Protein AF-X1PE69-F1 (afdb_monomer)

pLDDT: mean 90.65, std 10.47, range [56.19, 98.38]

Mean predicted aligned error: 7.81 Å

Foldseek 3Di:
DVVVVVVVVVVVVVVVVVVPDDPDPDDDLLLLLVLLQVLQPHPVHPQGSLDDPDDDDDPVVSSVVSSVLLVVLVVVCVVVVNPDPSLVSSLCPRQNCVVDVCSVCSSVSSVVSSVVSD

Solvent-accessible surface area (backbone atoms only — not comparable to full-atom values): 6896 Å² total; per-residue (Å²): 111,72,68,62,52,52,52,52,52,53,51,52,51,54,51,54,62,67,73,65,73,75,84,71,86,75,81,60,55,69,53,48,43,51,10,38,25,55,55,48,47,36,94,77,27,96,38,56,64,64,53,81,88,62,91,67,92,48,69,70,53,45,51,51,53,47,39,52,51,50,56,54,45,50,54,50,37,58,75,62,67,51,87,58,58,68,60,56,59,41,26,62,72,78,42,33,48,90,80,37,85,70,30,64,48,47,46,59,39,28,51,51,39,41,59,73,72,107

Secondary structure (DSSP, 8-state):
-HHHHHHHHHHHHHHHHHHT--------HHHHHHHHHHHTTGGGSSSGGG--SS--SSHHHHHHHHHHHHHHHHHHHHHTT--S-HHHHHHHHHS-TTT-TTGGGHHHHHHHHHHHT-

Structure (mmCIF, N/CA/C/O backbone):
data_AF-X1PE69-F1
#
_entry.id   AF-X1PE69-F1
#
loop_
_atom_site.group_PDB
_atom_site.id
_atom_site.type_symbol
_atom_site.label_atom_id
_atom_site.label_alt_id
_atom_site.label_comp_id
_atom_site.label_asym_id
_atom_site.label_entity_id
_atom_site.label_seq_id
_atom_site.pdbx_PDB_ins_code
_atom_site.Cartn_x
_atom_site.Cartn_y
_atom_site.Cartn_z
_atom_site.occupancy
_atom_site.B_iso_or_equiv
_atom_site.auth_seq_id
_atom_site.auth_comp_id
_atom_site.auth_asym_id
_atom_site.auth_atom_id
_atom_site.pdbx_PDB_model_num
ATOM 1 N N . MET A 1 1 ? -18.589 -33.685 -47.524 1.00 63.28 1 MET A N 1
ATOM 2 C CA . MET A 1 1 ? -17.531 -33.785 -46.488 1.00 63.28 1 MET A CA 1
ATOM 3 C C . MET A 1 1 ? -16.724 -32.495 -46.322 1.00 63.28 1 MET A C 1
ATOM 5 O O . MET A 1 1 ? -16.736 -31.948 -45.232 1.00 63.28 1 MET A O 1
ATOM 9 N N . LYS A 1 2 ? -16.103 -31.936 -47.376 1.00 69.81 2 LYS A N 1
ATOM 10 C CA . LYS A 1 2 ? -15.253 -30.725 -47.265 1.00 69.81 2 LYS A CA 1
ATOM 11 C C . LYS A 1 2 ? -15.967 -29.482 -46.690 1.00 69.81 2 LYS A C 1
ATOM 13 O O . LYS A 1 2 ? -15.393 -28.791 -45.864 1.00 69.81 2 LYS A O 1
ATOM 18 N N . LYS A 1 3 ? -17.236 -29.232 -47.050 1.00 73.50 3 LYS A N 1
ATOM 19 C CA . LYS A 1 3 ? -18.021 -28.081 -46.542 1.00 73.50 3 LYS A CA 1
ATOM 20 C C . LYS A 1 3 ? -18.265 -28.127 -45.023 1.00 73.50 3 LYS A C 1
ATOM 22 O O . LYS A 1 3 ? -18.122 -27.110 -44.360 1.00 73.50 3 LYS A O 1
ATOM 27 N N . ALA A 1 4 ? -18.571 -29.304 -44.473 1.00 79.25 4 ALA A N 1
ATOM 28 C CA . ALA A 1 4 ? -18.765 -29.485 -43.031 1.00 79.25 4 ALA A CA 1
ATOM 29 C C . ALA A 1 4 ? -17.457 -29.286 -42.245 1.00 79.25 4 ALA A C 1
ATOM 31 O O . ALA A 1 4 ? -17.476 -28.717 -41.159 1.00 79.25 4 ALA A O 1
ATOM 32 N N . LEU A 1 5 ? -16.319 -29.682 -42.829 1.00 80.94 5 LEU A N 1
ATOM 33 C CA . LEU A 1 5 ? -14.993 -29.465 -42.249 1.00 80.94 5 LEU A CA 1
ATOM 34 C C . LEU A 1 5 ? -14.644 -27.970 -42.150 1.00 80.94 5 LEU A C 1
ATOM 36 O O . LEU A 1 5 ? -14.135 -27.537 -41.122 1.00 80.94 5 LEU A O 1
ATOM 40 N N . PHE A 1 6 ? -14.966 -27.170 -43.174 1.00 83.31 6 PHE A N 1
ATOM 41 C CA . PHE A 1 6 ? -14.756 -25.716 -43.135 1.00 83.31 6 PHE A CA 1
ATOM 42 C C . PHE A 1 6 ? -15.642 -25.014 -42.100 1.00 83.31 6 PHE A C 1
ATOM 44 O O . PHE A 1 6 ? -15.177 -24.098 -41.428 1.00 83.31 6 PHE A O 1
ATOM 51 N N . ILE A 1 7 ? -16.889 -25.464 -41.928 1.00 85.81 7 ILE A N 1
ATOM 52 C CA . ILE A 1 7 ? -17.796 -24.924 -40.903 1.00 85.81 7 ILE A CA 1
ATOM 53 C C . ILE A 1 7 ? -17.277 -25.259 -39.497 1.00 85.81 7 ILE A C 1
ATOM 55 O O . ILE A 1 7 ? -17.220 -24.379 -38.643 1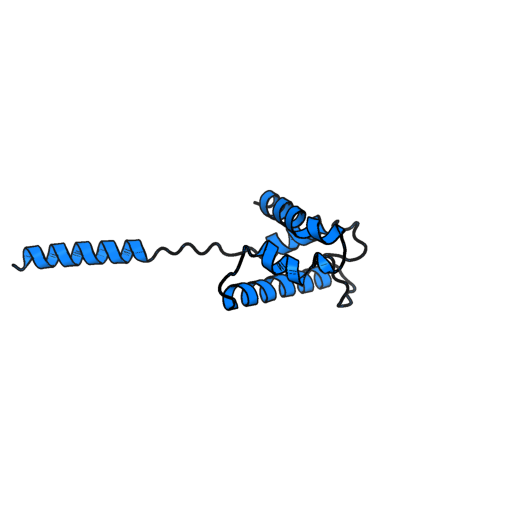.00 85.81 7 ILE A O 1
ATOM 59 N N . LEU A 1 8 ? -16.838 -26.500 -39.267 1.00 84.31 8 LEU A N 1
ATOM 60 C CA . LEU A 1 8 ? -16.252 -26.920 -37.989 1.00 84.31 8 LEU A CA 1
ATOM 61 C C . LEU A 1 8 ? -14.958 -26.162 -37.659 1.00 84.31 8 LEU A C 1
ATOM 63 O O . LEU A 1 8 ? -14.790 -25.726 -36.524 1.00 84.31 8 LEU A O 1
ATOM 67 N N . LEU A 1 9 ? -14.077 -25.950 -38.643 1.00 84.75 9 LEU A N 1
ATOM 68 C CA . LEU A 1 9 ? -12.865 -25.140 -38.471 1.00 84.75 9 LEU A CA 1
ATOM 69 C C . LEU A 1 9 ? -13.190 -23.675 -38.158 1.00 84.75 9 LEU A C 1
ATOM 71 O O . LEU A 1 9 ? -12.568 -23.095 -37.273 1.00 84.75 9 LEU A O 1
ATOM 75 N N . GLY A 1 10 ? -14.186 -23.095 -38.835 1.00 87.31 10 GLY A N 1
ATOM 76 C CA . GLY A 1 10 ? -14.651 -21.734 -38.558 1.00 87.31 10 GLY A CA 1
ATOM 77 C C . GLY A 1 10 ? -15.205 -21.582 -37.140 1.00 87.31 10 GLY A C 1
ATOM 78 O O . GLY A 1 10 ? -14.837 -20.647 -36.433 1.00 87.31 10 GLY A O 1
ATOM 79 N N . LEU A 1 11 ? -16.027 -22.534 -36.688 1.00 86.81 11 LEU A N 1
ATOM 80 C CA . LEU A 1 11 ? -16.576 -22.544 -35.328 1.00 86.81 11 LEU A CA 1
ATOM 81 C C . LEU A 1 11 ? -15.489 -22.742 -34.263 1.00 86.81 11 LEU A C 1
ATOM 83 O O . LEU A 1 11 ? -15.512 -22.061 -33.240 1.00 86.81 11 LEU A O 1
ATOM 87 N N . ALA A 1 12 ? -14.511 -23.617 -34.511 1.00 84.44 12 ALA A N 1
ATOM 88 C CA . ALA A 1 12 ? -13.374 -23.809 -33.614 1.00 84.44 12 ALA A CA 1
ATOM 89 C C . ALA A 1 12 ? -12.521 -22.534 -33.485 1.00 84.44 12 ALA A C 1
ATOM 91 O O . ALA A 1 12 ? -12.091 -22.198 -32.383 1.00 84.44 12 ALA A O 1
ATOM 92 N N . LEU A 1 13 ? -12.325 -21.789 -34.579 1.00 82.88 13 LEU A N 1
ATOM 93 C CA . LEU A 1 13 ? -11.589 -20.522 -34.560 1.00 82.88 13 LEU A CA 1
ATOM 94 C C . LEU A 1 13 ? -12.320 -19.446 -33.743 1.00 82.88 13 LEU A C 1
ATOM 96 O O . LEU A 1 13 ? -11.699 -18.747 -32.947 1.00 82.88 13 LEU A O 1
ATOM 100 N N . ILE A 1 14 ? -13.643 -19.345 -33.901 1.00 85.19 14 ILE A N 1
ATOM 101 C CA . ILE A 1 14 ? -14.484 -18.411 -33.134 1.00 85.19 14 ILE A CA 1
ATOM 102 C C . ILE A 1 14 ? -14.443 -18.755 -31.638 1.00 85.19 14 ILE A C 1
ATOM 104 O O . ILE A 1 14 ? -14.316 -17.858 -30.805 1.00 85.19 14 ILE A O 1
ATOM 108 N N . LEU A 1 15 ? -14.476 -20.047 -31.293 1.00 81.12 15 LEU A N 1
ATOM 109 C CA . LEU A 1 15 ? -14.364 -20.515 -29.911 1.00 81.12 15 LEU A CA 1
ATOM 110 C C . LEU A 1 15 ? -12.998 -20.159 -29.297 1.00 81.12 15 LEU A C 1
ATOM 112 O O . LEU A 1 15 ? -12.943 -19.686 -28.165 1.00 81.12 15 LEU A O 1
ATOM 116 N N . MET A 1 16 ? -11.898 -20.323 -30.042 1.00 77.19 16 MET A N 1
ATOM 117 C CA . MET A 1 16 ? -10.558 -19.942 -29.568 1.00 77.19 16 MET A CA 1
ATOM 118 C C . MET A 1 16 ? -10.410 -18.428 -29.366 1.00 77.19 16 MET A C 1
ATOM 120 O O . MET A 1 16 ? -9.771 -18.004 -28.406 1.00 77.19 16 MET A O 1
ATOM 124 N N . LEU A 1 17 ? -11.032 -17.612 -30.223 1.00 75.06 17 LEU A N 1
ATOM 125 C CA . LEU A 1 17 ? -11.030 -16.152 -30.082 1.00 75.06 17 LEU A CA 1
ATOM 126 C C . LEU A 1 17 ? -11.830 -15.681 -28.856 1.00 75.06 17 LEU A C 1
ATOM 128 O O . LEU A 1 17 ? -11.455 -14.695 -28.227 1.00 75.06 17 LEU A O 1
ATOM 132 N N . TRP A 1 18 ? -12.887 -16.403 -28.473 1.00 70.69 18 TRP A N 1
ATOM 133 C CA . TRP A 1 18 ? -13.660 -16.122 -27.257 1.00 70.69 18 TRP A CA 1
ATOM 134 C C . TRP A 1 18 ? -12.943 -16.525 -25.962 1.00 70.69 18 TRP A C 1
ATOM 136 O O . TRP A 1 18 ? -13.120 -15.872 -24.937 1.00 70.69 18 TRP A O 1
ATOM 146 N N . LEU A 1 19 ? -12.098 -17.558 -25.995 1.00 67.81 19 LEU A N 1
ATOM 147 C CA . LEU A 1 19 ? -11.352 -18.016 -24.815 1.00 67.81 19 LEU A CA 1
ATOM 148 C C . LEU A 1 19 ? -10.121 -17.148 -24.485 1.00 67.81 19 LEU A C 1
ATOM 150 O O . LEU A 1 19 ? -9.552 -17.287 -23.404 1.00 67.81 19 LEU A O 1
ATOM 154 N N . GLY A 1 20 ? -9.699 -16.263 -25.395 1.00 61.94 20 GLY A N 1
ATOM 155 C CA . GLY A 1 20 ? -8.454 -15.495 -25.277 1.00 61.94 20 GLY A CA 1
ATOM 156 C C . GLY A 1 20 ? -8.539 -14.174 -24.507 1.00 61.94 20 GLY A C 1
ATOM 157 O O . GLY A 1 20 ? -7.504 -13.548 -24.286 1.00 61.94 20 GLY A O 1
ATOM 158 N N . VAL A 1 21 ? -9.727 -13.716 -24.099 1.00 61.28 21 VAL A N 1
ATOM 159 C CA . VAL A 1 21 ? -9.871 -12.398 -23.459 1.00 61.28 21 VAL A CA 1
ATOM 160 C C . VAL A 1 21 ? -9.824 -12.528 -21.938 1.00 61.28 21 VAL A C 1
ATOM 162 O O . VAL A 1 21 ? -10.831 -12.440 -21.239 1.00 61.28 21 VAL A O 1
ATOM 165 N N . CYS A 1 22 ? -8.629 -12.741 -21.398 1.00 58.91 22 CYS A N 1
ATOM 166 C CA . CYS A 1 22 ? -8.376 -12.560 -19.974 1.00 58.91 22 CYS A CA 1
ATOM 167 C C . CYS A 1 22 ? -8.116 -11.070 -19.694 1.00 58.91 22 CYS A C 1
ATOM 169 O O . CYS A 1 22 ? -6.990 -10.589 -19.797 1.00 58.91 22 CYS A O 1
ATOM 171 N N . PHE A 1 23 ? -9.166 -10.329 -19.324 1.00 57.94 23 PHE A N 1
ATOM 172 C CA . PHE A 1 23 ? -9.023 -8.986 -18.755 1.00 57.94 23 PHE A CA 1
ATOM 173 C C . PHE A 1 23 ? -8.329 -9.093 -17.392 1.00 57.94 23 PHE A C 1
ATOM 175 O O . PHE A 1 23 ? -8.955 -9.339 -16.362 1.00 57.94 23 PHE A O 1
ATOM 182 N N . GLY A 1 24 ? -7.006 -8.956 -17.384 1.00 59.91 24 GLY A N 1
ATOM 183 C CA . GLY A 1 24 ? -6.272 -8.686 -16.159 1.00 59.91 24 GLY A CA 1
ATOM 184 C C . GLY A 1 24 ? -6.474 -7.224 -15.787 1.00 59.91 24 GLY A C 1
ATOM 185 O O . GLY A 1 24 ? -5.982 -6.357 -16.498 1.00 59.91 24 GLY A O 1
ATOM 186 N N . GLU A 1 25 ? -7.182 -6.946 -14.691 1.00 66.62 25 GLU A N 1
ATOM 187 C CA . GLU A 1 25 ? -7.178 -5.607 -14.099 1.00 66.62 25 GLU A CA 1
ATOM 188 C C . GLU A 1 25 ? -5.736 -5.274 -13.684 1.00 66.62 25 GLU A C 1
ATOM 190 O O . GLU A 1 25 ? -5.156 -5.926 -12.806 1.00 66.62 25 GLU A O 1
ATOM 195 N N . GLU A 1 26 ? -5.121 -4.321 -14.383 1.00 82.25 26 GLU A N 1
ATOM 196 C CA . GLU A 1 26 ? -3.799 -3.818 -14.039 1.00 82.25 26 GLU A CA 1
ATOM 197 C C . GLU A 1 26 ? -3.921 -2.877 -12.838 1.00 82.25 26 GLU A C 1
ATOM 199 O O . GLU A 1 26 ? -4.781 -1.998 -12.793 1.00 82.25 26 GLU A O 1
ATOM 204 N N . ILE A 1 27 ? -3.066 -3.076 -11.836 1.00 88.62 27 ILE A N 1
ATOM 205 C CA . ILE A 1 27 ? -3.051 -2.217 -10.653 1.00 88.62 27 ILE A CA 1
ATOM 206 C C . ILE A 1 27 ? -2.329 -0.921 -11.000 1.00 88.62 27 ILE A C 1
ATOM 208 O O . ILE A 1 27 ? -1.122 -0.933 -11.242 1.00 88.62 27 ILE A O 1
ATOM 212 N N . ASP A 1 28 ? -3.046 0.198 -10.935 1.00 93.94 28 ASP A N 1
ATOM 213 C CA . ASP A 1 28 ? -2.446 1.526 -11.026 1.00 93.94 28 ASP A CA 1
ATOM 214 C C . ASP A 1 28 ? -1.663 1.825 -9.735 1.00 93.94 28 ASP A C 1
ATOM 216 O O . ASP A 1 28 ? -2.219 2.068 -8.656 1.00 93.94 28 ASP A O 1
ATOM 220 N N . TYR A 1 29 ? -0.335 1.777 -9.839 1.00 95.88 29 TYR A N 1
ATOM 221 C CA . TYR A 1 29 ? 0.552 2.005 -8.703 1.00 95.88 29 TYR A CA 1
ATOM 222 C C . TYR A 1 29 ? 0.535 3.448 -8.216 1.00 95.88 29 TYR A C 1
ATOM 224 O O . TYR A 1 29 ? 0.612 3.667 -7.009 1.00 95.88 29 TYR A O 1
ATOM 232 N N . ASP A 1 30 ? 0.440 4.432 -9.109 1.00 96.31 30 ASP A N 1
ATOM 233 C CA . ASP A 1 30 ? 0.427 5.836 -8.705 1.00 96.31 30 ASP A CA 1
ATOM 234 C C . ASP A 1 30 ? -0.849 6.151 -7.933 1.00 96.31 30 ASP A C 1
ATOM 236 O O . ASP A 1 30 ? -0.813 6.830 -6.904 1.00 96.31 30 ASP A O 1
ATOM 240 N N . LYS A 1 31 ? -1.967 5.588 -8.382 1.00 96.00 31 LYS A N 1
ATOM 241 C CA . LYS A 1 31 ? -3.236 5.637 -7.670 1.00 96.00 31 LYS A CA 1
ATOM 242 C C . LYS A 1 31 ? -3.177 4.940 -6.313 1.00 96.00 31 LYS A C 1
ATOM 244 O O . LYS A 1 31 ? -3.638 5.500 -5.320 1.00 96.00 31 LYS A O 1
ATOM 249 N N . MET A 1 32 ? -2.567 3.757 -6.236 1.00 97.44 32 MET A N 1
ATOM 250 C CA . MET A 1 32 ? -2.370 3.046 -4.968 1.00 97.44 32 MET A CA 1
ATOM 251 C C . MET A 1 32 ? -1.517 3.860 -3.986 1.00 97.44 32 MET A C 1
ATOM 253 O O . MET A 1 32 ? -1.857 3.974 -2.811 1.00 97.44 32 MET A O 1
ATOM 257 N N . VAL A 1 33 ? -0.441 4.485 -4.466 1.00 98.00 33 VAL A N 1
ATOM 258 C CA . VAL A 1 33 ? 0.428 5.350 -3.655 1.00 98.00 33 VAL A CA 1
ATOM 259 C C . VAL A 1 33 ? -0.337 6.569 -3.130 1.00 98.00 33 VAL A C 1
ATOM 261 O O . VAL A 1 33 ? -0.212 6.894 -1.950 1.00 98.00 33 VAL A O 1
ATOM 264 N N . ARG A 1 34 ? -1.182 7.209 -3.953 1.00 97.81 34 ARG A N 1
ATOM 265 C CA . ARG A 1 34 ? -2.062 8.308 -3.503 1.00 97.81 34 ARG A CA 1
ATOM 266 C C . ARG A 1 34 ? -3.074 7.846 -2.454 1.00 97.81 34 ARG A C 1
ATOM 268 O O . ARG A 1 34 ? -3.260 8.531 -1.452 1.00 97.81 34 ARG A O 1
ATOM 275 N N . ALA A 1 35 ? -3.676 6.674 -2.643 1.00 97.94 35 ALA A N 1
ATOM 276 C CA . ALA A 1 35 ? -4.615 6.113 -1.677 1.00 97.94 35 ALA A CA 1
ATOM 277 C C . ALA A 1 35 ? -3.947 5.835 -0.320 1.00 97.94 35 ALA A C 1
ATOM 279 O O . ALA A 1 35 ? -4.512 6.159 0.723 1.00 97.94 35 ALA A O 1
ATOM 280 N N . ILE A 1 36 ? -2.721 5.298 -0.324 1.00 98.00 36 ILE A N 1
ATOM 281 C CA . ILE A 1 36 ? -1.930 5.093 0.899 1.00 98.00 36 ILE A CA 1
ATOM 282 C C . ILE A 1 36 ? -1.583 6.434 1.551 1.00 98.00 36 ILE A C 1
ATOM 284 O O . ILE A 1 36 ? -1.736 6.575 2.761 1.00 98.00 36 ILE A O 1
ATOM 288 N N . PHE A 1 37 ? -1.171 7.436 0.768 1.00 97.94 37 PHE A N 1
ATOM 289 C CA . PHE A 1 37 ? -0.888 8.777 1.284 1.00 97.94 37 PHE A CA 1
ATOM 290 C C . PHE A 1 37 ? -2.075 9.345 2.064 1.00 97.94 37 PHE A C 1
ATOM 292 O O . PHE A 1 37 ? -1.917 9.789 3.199 1.00 97.94 37 PHE A O 1
ATOM 299 N N . GLN A 1 38 ? -3.270 9.291 1.475 1.00 97.44 38 GLN A N 1
ATOM 300 C CA . GLN A 1 38 ? -4.495 9.787 2.099 1.00 97.44 38 GLN A CA 1
ATOM 301 C C . GLN A 1 38 ? -4.884 8.953 3.330 1.00 97.44 38 GLN A C 1
ATOM 303 O O . GLN A 1 38 ? -5.203 9.523 4.374 1.00 97.44 38 GLN A O 1
ATOM 308 N N . ALA A 1 39 ? -4.791 7.621 3.246 1.00 97.00 39 ALA A N 1
ATOM 309 C CA . ALA A 1 39 ? -5.124 6.710 4.344 1.00 97.00 39 ALA A CA 1
ATOM 310 C C . ALA A 1 39 ? -4.252 6.902 5.593 1.00 97.00 39 ALA A C 1
ATOM 312 O O . ALA A 1 39 ? -4.742 6.729 6.709 1.00 97.00 39 ALA A O 1
ATOM 313 N N . GLU A 1 40 ? -2.985 7.268 5.406 1.00 96.38 40 GLU A N 1
ATOM 314 C CA . GLU A 1 40 ? -2.018 7.515 6.484 1.00 96.38 40 GLU A CA 1
ATOM 315 C C . GLU A 1 40 ? -2.131 8.932 7.082 1.00 96.38 40 GLU A C 1
ATOM 317 O O . GLU A 1 40 ? -1.495 9.230 8.091 1.00 96.38 40 GLU A O 1
ATOM 322 N N . GLY A 1 41 ? -2.963 9.807 6.501 1.00 95.50 41 GLY A N 1
ATOM 323 C CA . GLY A 1 41 ? -3.197 11.175 6.983 1.00 95.50 41 GLY A CA 1
ATOM 324 C C . GLY A 1 41 ? -2.532 12.280 6.153 1.00 95.50 41 GLY A C 1
ATOM 325 O O . GLY A 1 41 ? -2.553 13.448 6.554 1.00 95.50 41 GLY A O 1
ATOM 326 N N . GLY A 1 42 ? -1.961 11.946 4.994 1.00 95.06 42 GLY A N 1
ATOM 327 C CA . GLY A 1 42 ? -1.327 12.886 4.071 1.00 95.06 42 GLY A CA 1
ATOM 328 C C . GLY A 1 42 ? -0.225 13.712 4.737 1.00 95.06 42 GLY A C 1
ATOM 329 O O . GLY A 1 42 ? 0.539 13.209 5.556 1.00 95.06 42 GLY A O 1
ATOM 330 N N . TYR A 1 43 ? -0.179 15.012 4.444 1.00 96.44 43 TYR A N 1
ATOM 331 C CA . TYR A 1 43 ? 0.798 15.939 5.034 1.00 96.44 43 TYR A CA 1
ATOM 332 C C . TYR A 1 43 ? 0.644 16.166 6.546 1.00 96.44 43 TYR A C 1
ATOM 334 O O . TYR A 1 43 ? 1.503 16.793 7.156 1.00 96.44 43 TYR A O 1
ATOM 342 N N . LYS A 1 44 ? -0.439 15.676 7.162 1.00 95.88 44 LYS A N 1
ATOM 343 C CA . LYS A 1 44 ? -0.630 15.735 8.620 1.00 95.88 44 LYS A CA 1
ATOM 344 C C . LYS A 1 44 ? 0.005 14.539 9.333 1.00 95.88 44 LYS A C 1
ATOM 346 O O . LYS A 1 44 ? 0.071 14.533 10.560 1.00 95.88 44 LYS A O 1
ATOM 351 N N . ALA A 1 45 ? 0.429 13.519 8.587 1.00 93.56 4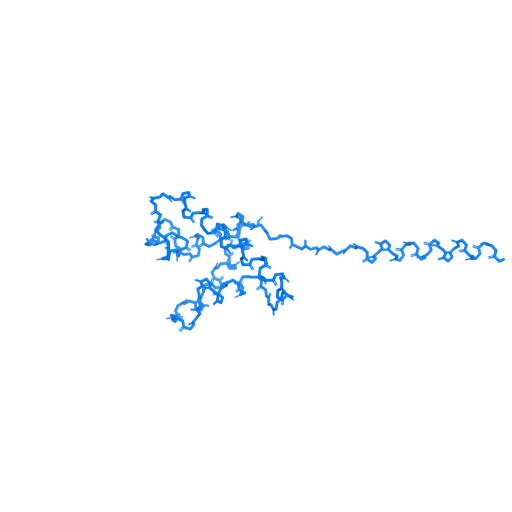5 ALA A N 1
ATOM 352 C CA . ALA A 1 45 ? 1.067 12.340 9.142 1.00 93.56 45 ALA A CA 1
ATOM 353 C C . ALA A 1 45 ? 2.470 12.673 9.663 1.00 93.56 45 ALA A C 1
ATOM 355 O O . ALA A 1 45 ? 3.227 13.399 9.023 1.00 93.56 45 ALA A O 1
ATOM 356 N N . THR A 1 46 ? 2.854 12.076 10.793 1.00 93.12 46 THR A N 1
ATOM 357 C CA . THR A 1 46 ? 4.240 12.146 11.291 1.00 93.12 46 THR A CA 1
ATOM 358 C C . THR A 1 46 ? 5.218 11.467 10.329 1.00 93.12 46 THR A C 1
ATOM 360 O O . THR A 1 46 ? 6.3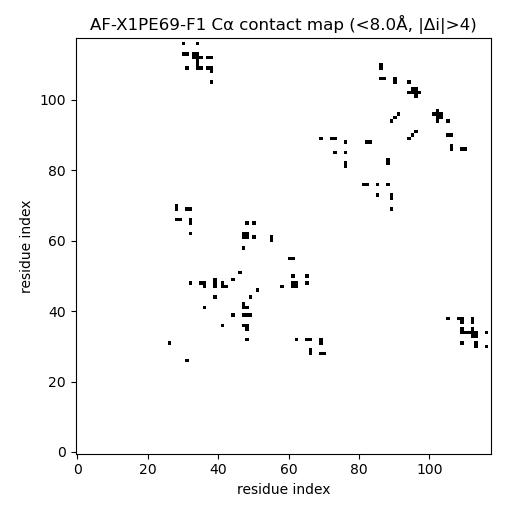34 11.939 10.146 1.00 93.12 46 THR A O 1
ATOM 363 N N . TYR A 1 47 ? 4.783 10.369 9.703 1.00 94.69 47 TYR A N 1
ATOM 364 C CA . TYR A 1 47 ? 5.541 9.616 8.708 1.00 94.69 47 TYR A CA 1
ATOM 365 C C . TYR A 1 47 ? 4.705 9.520 7.435 1.00 94.69 47 TYR A C 1
ATOM 367 O O . TYR A 1 47 ? 3.638 8.903 7.432 1.00 94.69 47 TYR A O 1
ATOM 375 N N . LEU A 1 48 ? 5.182 10.129 6.353 1.00 96.88 48 LEU A N 1
ATOM 376 C CA . LEU A 1 48 ? 4.507 10.101 5.063 1.00 96.88 48 LEU A CA 1
ATOM 377 C C . LEU A 1 48 ? 4.409 8.658 4.572 1.00 96.88 48 LEU A C 1
ATOM 379 O O . LEU A 1 48 ? 5.365 7.884 4.662 1.00 96.88 48 LEU A O 1
ATOM 383 N N . TYR A 1 49 ? 3.234 8.301 4.052 1.00 97.12 49 TYR A N 1
ATOM 384 C CA . TYR A 1 49 ? 2.925 6.946 3.591 1.00 97.12 49 TYR A CA 1
ATOM 385 C C . TYR A 1 49 ? 3.142 5.855 4.663 1.00 97.12 49 TYR A C 1
ATOM 387 O O . TYR A 1 49 ? 3.256 4.685 4.309 1.00 97.12 49 TYR A O 1
ATOM 395 N N . GLY A 1 50 ? 3.244 6.200 5.953 1.00 94.88 50 GLY A N 1
ATOM 396 C CA . GLY A 1 50 ? 3.504 5.241 7.032 1.00 94.88 50 GLY A CA 1
ATOM 397 C C . GLY A 1 50 ? 4.926 4.653 7.050 1.00 94.88 50 GLY A C 1
ATOM 398 O O . GLY A 1 50 ? 5.171 3.666 7.746 1.00 94.88 50 GLY A O 1
ATOM 399 N N . ILE A 1 51 ? 5.879 5.227 6.303 1.00 95.81 51 ILE A N 1
ATOM 400 C CA . ILE A 1 51 ? 7.247 4.698 6.177 1.00 95.81 51 ILE A CA 1
ATOM 401 C C . ILE A 1 51 ? 8.066 5.042 7.425 1.00 95.81 51 ILE A C 1
ATOM 403 O O . ILE A 1 51 ? 8.442 6.190 7.638 1.00 95.81 51 ILE A O 1
ATOM 407 N N . LYS A 1 52 ? 8.362 4.021 8.237 1.00 92.62 52 LYS A N 1
ATOM 408 C CA . LYS A 1 52 ? 9.177 4.138 9.465 1.00 92.62 52 LYS A CA 1
ATOM 409 C C . LYS A 1 52 ? 10.520 3.412 9.393 1.00 92.62 52 LYS A C 1
ATOM 411 O O . LYS A 1 52 ? 11.346 3.562 10.280 1.00 92.62 52 LYS A O 1
ATOM 416 N N . SER A 1 53 ? 10.699 2.558 8.389 1.00 91.12 53 SER A N 1
ATOM 417 C CA . SER A 1 53 ? 11.834 1.632 8.296 1.00 91.12 53 SER A CA 1
ATOM 418 C C . SER A 1 53 ? 13.020 2.179 7.505 1.00 91.12 53 SER A C 1
ATOM 420 O O . SER A 1 53 ? 14.073 1.550 7.493 1.00 91.12 53 SER A O 1
ATOM 422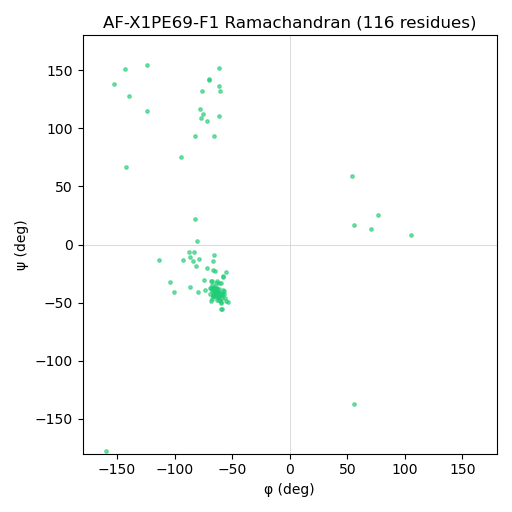 N N . VAL A 1 54 ? 12.826 3.275 6.773 1.00 93.44 54 VAL A N 1
ATOM 423 C CA . VAL A 1 54 ? 13.835 3.886 5.906 1.00 93.44 54 VAL A CA 1
ATOM 424 C C . VAL A 1 54 ? 13.728 5.391 6.073 1.00 93.44 54 VAL A C 1
ATOM 426 O O . VAL A 1 54 ? 12.636 5.942 5.920 1.00 93.44 54 VAL A O 1
ATOM 429 N N . ASP A 1 55 ? 14.852 6.032 6.366 1.00 95.06 55 ASP A N 1
ATOM 430 C CA . ASP A 1 55 ? 14.923 7.483 6.463 1.00 95.06 55 ASP A CA 1
ATOM 431 C C . ASP A 1 55 ? 14.766 8.125 5.081 1.00 95.06 55 ASP A C 1
ATOM 433 O O . ASP A 1 55 ? 15.271 7.629 4.071 1.00 95.06 55 ASP A O 1
ATOM 437 N N . TYR A 1 56 ? 14.066 9.253 5.044 1.00 96.62 56 TYR A N 1
ATOM 438 C CA . TYR A 1 56 ? 13.927 10.100 3.867 1.00 96.62 56 TYR A CA 1
ATOM 439 C C . TYR A 1 56 ? 13.920 11.563 4.308 1.00 96.62 56 TYR A C 1
ATOM 441 O O . TYR A 1 56 ? 13.495 11.890 5.417 1.00 96.62 56 TYR A O 1
ATOM 449 N N . LYS A 1 57 ? 14.385 12.456 3.437 1.00 94.62 57 LYS A N 1
ATOM 450 C CA . LYS A 1 57 ? 14.452 13.895 3.708 1.00 94.62 57 LYS A CA 1
ATOM 451 C C . LYS A 1 57 ? 13.344 14.657 2.994 1.00 94.62 57 LYS A C 1
ATOM 453 O O . LYS A 1 57 ? 12.863 15.668 3.504 1.00 94.62 57 LYS A O 1
ATOM 458 N N . TYR A 1 58 ? 12.936 14.176 1.824 1.00 95.88 58 TYR A N 1
ATOM 459 C CA . TYR A 1 58 ? 11.982 14.857 0.959 1.00 95.88 58 TYR A CA 1
ATOM 460 C C . TYR A 1 58 ? 10.771 13.978 0.632 1.00 95.88 58 TYR A C 1
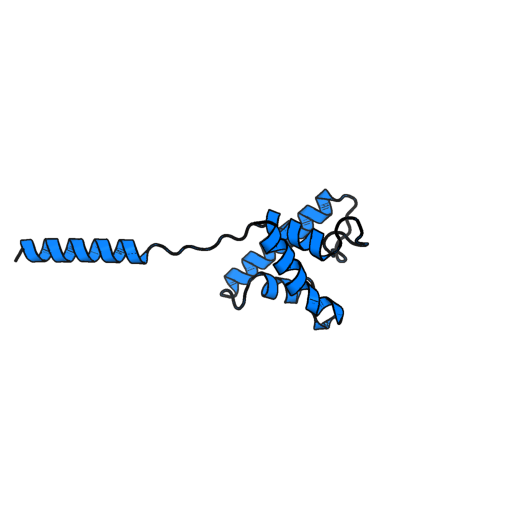ATOM 462 O O . TYR A 1 58 ? 10.845 12.751 0.603 1.00 95.88 58 TYR A O 1
ATOM 470 N N . GLU A 1 59 ? 9.640 14.616 0.321 1.00 95.62 59 GLU A N 1
ATOM 471 C CA . GLU A 1 59 ? 8.393 13.915 -0.015 1.00 95.62 59 GLU A CA 1
ATOM 472 C C . GLU A 1 59 ? 8.557 12.956 -1.205 1.00 95.62 59 GLU A C 1
ATOM 474 O O . GLU A 1 59 ? 8.064 11.828 -1.169 1.00 95.62 59 GLU A O 1
ATOM 479 N N . HIS A 1 60 ? 9.268 13.381 -2.254 1.00 96.81 60 HIS A N 1
ATOM 480 C CA . HIS A 1 60 ? 9.448 12.573 -3.461 1.00 96.81 60 HIS A CA 1
ATOM 481 C C . HIS A 1 60 ? 10.207 11.265 -3.181 1.00 96.81 60 HIS A C 1
ATOM 483 O O . HIS A 1 60 ? 9.920 10.247 -3.809 1.00 96.81 60 HIS A O 1
ATOM 489 N N . GLU A 1 61 ? 11.118 11.264 -2.203 1.00 97.88 61 GLU A N 1
ATOM 490 C CA . GLU A 1 61 ? 11.827 10.063 -1.753 1.00 97.88 61 GLU A CA 1
ATOM 491 C C . GLU A 1 61 ? 10.859 9.106 -1.048 1.00 97.88 61 GLU A C 1
ATOM 493 O O . GLU A 1 61 ? 10.779 7.932 -1.415 1.00 97.88 61 GLU A O 1
ATOM 498 N N . ALA A 1 62 ? 10.047 9.609 -0.108 1.00 97.75 62 ALA A N 1
ATOM 499 C CA . ALA A 1 62 ? 9.020 8.815 0.572 1.00 97.75 62 ALA A CA 1
ATOM 500 C C . ALA A 1 62 ? 8.008 8.221 -0.420 1.00 97.75 62 ALA A C 1
ATOM 502 O O . ALA A 1 62 ? 7.684 7.031 -0.364 1.00 97.75 62 ALA A O 1
ATOM 503 N N . ARG A 1 63 ? 7.563 9.024 -1.393 1.00 98.19 63 ARG A N 1
ATOM 504 C CA . ARG A 1 63 ? 6.682 8.579 -2.478 1.00 98.19 63 ARG A CA 1
ATOM 505 C C . ARG A 1 63 ? 7.323 7.453 -3.285 1.00 98.19 63 ARG A C 1
ATOM 507 O O . ARG A 1 63 ? 6.670 6.445 -3.551 1.00 98.19 63 ARG A O 1
ATOM 514 N N . GLN A 1 64 ? 8.595 7.597 -3.657 1.00 98.25 64 GLN A N 1
ATOM 515 C CA . GLN A 1 64 ? 9.320 6.586 -4.425 1.00 98.25 64 GLN A CA 1
ATOM 516 C C . GLN A 1 64 ? 9.496 5.281 -3.635 1.00 98.25 64 GLN A C 1
ATOM 518 O O . GLN A 1 64 ? 9.363 4.190 -4.200 1.00 98.25 64 GLN A O 1
ATOM 523 N N . ILE A 1 65 ? 9.748 5.368 -2.327 1.00 98.06 65 ILE A N 1
ATOM 524 C CA . ILE A 1 65 ? 9.820 4.208 -1.429 1.00 98.06 65 ILE A CA 1
ATOM 525 C C . ILE A 1 65 ? 8.458 3.502 -1.354 1.00 98.06 65 ILE A C 1
ATOM 527 O O . ILE A 1 65 ? 8.394 2.273 -1.488 1.00 98.06 65 ILE A O 1
ATOM 531 N N . CYS A 1 66 ? 7.365 4.257 -1.207 1.00 98.25 66 CYS A N 1
ATOM 532 C CA . CYS A 1 66 ? 6.010 3.707 -1.201 1.00 98.25 66 CYS A CA 1
ATOM 533 C C . CYS A 1 66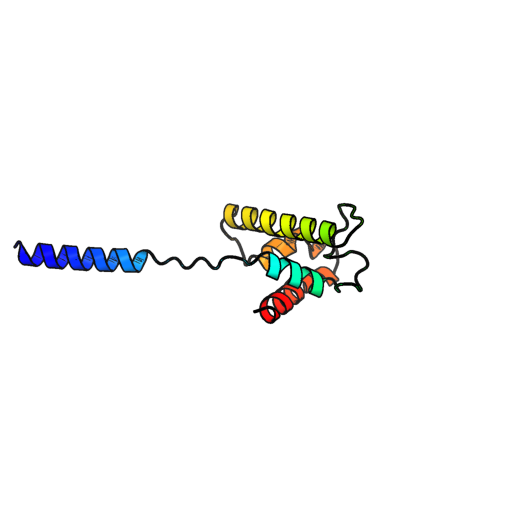 ? 5.691 3.013 -2.535 1.00 98.25 66 CYS A C 1
ATOM 535 O O . CYS A 1 66 ? 5.300 1.846 -2.548 1.00 98.25 66 CYS A O 1
ATOM 537 N N . TYR A 1 67 ? 5.974 3.670 -3.662 1.00 98.38 67 TYR A N 1
ATOM 538 C CA . TYR A 1 67 ? 5.798 3.113 -5.006 1.00 98.38 67 TYR A CA 1
ATOM 539 C C . TYR A 1 67 ? 6.553 1.791 -5.187 1.00 98.38 67 TYR A C 1
ATOM 541 O O . TYR A 1 67 ? 5.992 0.783 -5.623 1.00 98.38 67 TYR A O 1
ATOM 549 N N . ASN A 1 68 ? 7.830 1.758 -4.798 1.00 97.94 68 ASN A N 1
ATOM 550 C CA . ASN A 1 68 ? 8.641 0.546 -4.864 1.00 97.94 68 ASN A CA 1
ATOM 551 C C . ASN A 1 68 ? 8.057 -0.571 -3.985 1.00 97.94 68 ASN A C 1
ATOM 553 O O . ASN A 1 68 ? 8.058 -1.736 -4.391 1.00 97.94 68 ASN A O 1
ATOM 557 N N . SER A 1 69 ? 7.522 -0.223 -2.813 1.00 97.50 69 SER A N 1
ATOM 558 C CA . SER A 1 69 ? 6.862 -1.162 -1.902 1.00 97.50 69 SER A CA 1
ATOM 559 C C . SER A 1 69 ? 5.580 -1.741 -2.500 1.00 97.50 69 SER A C 1
ATOM 561 O O . SER A 1 69 ? 5.395 -2.960 -2.441 1.00 97.50 69 SER A O 1
ATOM 563 N N . VAL A 1 70 ? 4.741 -0.912 -3.131 1.00 97.81 70 VAL A N 1
ATOM 564 C CA . VAL A 1 70 ? 3.538 -1.343 -3.864 1.00 97.81 70 VAL A CA 1
ATOM 565 C C . VAL A 1 70 ? 3.926 -2.300 -4.990 1.00 97.81 70 VAL A C 1
ATOM 567 O O . VAL A 1 70 ? 3.478 -3.446 -5.003 1.00 97.81 70 VAL A O 1
ATOM 570 N N . ARG A 1 71 ? 4.833 -1.887 -5.885 1.00 97.56 71 ARG A N 1
ATOM 571 C CA . ARG A 1 71 ? 5.292 -2.700 -7.025 1.00 97.56 71 ARG A CA 1
ATOM 572 C C . ARG A 1 71 ? 5.851 -4.051 -6.579 1.00 97.56 71 ARG A C 1
ATOM 574 O O . ARG A 1 71 ? 5.541 -5.093 -7.158 1.00 97.56 71 ARG A O 1
ATOM 581 N N . ASN A 1 72 ? 6.693 -4.053 -5.547 1.00 96.94 72 ASN A N 1
ATOM 582 C CA . ASN A 1 72 ? 7.314 -5.275 -5.046 1.00 96.94 72 ASN A CA 1
ATOM 583 C C . ASN A 1 72 ? 6.293 -6.197 -4.363 1.00 96.94 72 ASN A C 1
ATOM 585 O O . ASN A 1 72 ? 6.379 -7.415 -4.529 1.00 96.94 72 ASN A O 1
ATOM 589 N N . ASN A 1 73 ? 5.311 -5.651 -3.637 1.00 97.00 73 ASN A N 1
ATOM 590 C CA . ASN A 1 73 ? 4.211 -6.447 -3.090 1.00 97.00 73 ASN A CA 1
ATOM 591 C C . ASN A 1 73 ? 3.305 -6.995 -4.191 1.00 97.00 73 ASN A C 1
ATOM 593 O O . ASN A 1 73 ? 2.917 -8.155 -4.105 1.00 97.00 73 ASN A O 1
ATOM 597 N N . HIS A 1 74 ? 3.034 -6.229 -5.250 1.00 96.75 74 HIS A N 1
ATOM 598 C CA . HIS A 1 74 ? 2.224 -6.695 -6.375 1.00 96.75 74 HIS A CA 1
ATOM 599 C C . HIS A 1 74 ? 2.877 -7.895 -7.073 1.00 96.75 74 HIS A C 1
ATOM 601 O O . HIS A 1 74 ? 2.244 -8.930 -7.271 1.00 96.75 74 HIS A O 1
ATOM 607 N N . ARG A 1 75 ? 4.192 -7.833 -7.316 1.00 96.19 75 ARG A N 1
ATOM 608 C CA . ARG A 1 75 ? 4.965 -8.979 -7.830 1.00 96.19 75 ARG A CA 1
ATOM 609 C C . ARG A 1 75 ? 4.889 -10.201 -6.911 1.00 96.19 75 ARG A C 1
ATOM 611 O O . ARG A 1 75 ? 4.740 -11.322 -7.391 1.00 96.19 75 ARG A O 1
ATOM 618 N N . ARG A 1 76 ? 4.980 -10.002 -5.590 1.00 96.94 76 ARG A N 1
ATOM 619 C CA . ARG A 1 76 ? 4.848 -11.089 -4.599 1.00 96.94 76 ARG A CA 1
ATOM 620 C C . ARG A 1 76 ? 3.443 -11.688 -4.595 1.00 96.94 76 ARG A C 1
ATOM 622 O O . ARG A 1 76 ? 3.318 -12.900 -4.477 1.00 96.94 76 ARG A O 1
ATOM 629 N N . TRP A 1 77 ? 2.419 -10.856 -4.742 1.00 97.00 77 TRP A N 1
ATOM 630 C CA . TRP A 1 77 ? 1.021 -11.266 -4.810 1.00 97.00 77 TRP A CA 1
ATOM 631 C C . TRP A 1 77 ? 0.745 -12.137 -6.036 1.00 97.00 77 TRP A C 1
ATOM 633 O O . TRP A 1 77 ? 0.194 -13.228 -5.896 1.00 97.00 77 TRP A O 1
ATOM 643 N N . ILE A 1 78 ? 1.220 -11.713 -7.213 1.00 95.38 78 ILE A N 1
ATOM 644 C CA . ILE A 1 78 ? 1.148 -12.506 -8.448 1.00 95.38 78 ILE A CA 1
ATOM 645 C C . ILE A 1 78 ? 1.888 -13.836 -8.265 1.00 95.38 78 ILE A C 1
ATOM 647 O O . ILE A 1 78 ? 1.319 -14.892 -8.524 1.00 95.38 78 ILE A O 1
ATOM 651 N N . LYS A 1 79 ? 3.131 -13.801 -7.759 1.00 95.88 79 LYS A N 1
ATOM 652 C CA . LYS A 1 79 ? 3.941 -15.008 -7.524 1.00 95.88 79 LYS A CA 1
ATOM 653 C C . LYS A 1 79 ? 3.276 -15.992 -6.553 1.00 95.88 79 LYS A C 1
ATOM 655 O O . LYS A 1 79 ? 3.457 -17.194 -6.695 1.00 95.88 79 LYS A O 1
ATOM 660 N N . ALA A 1 80 ? 2.522 -15.492 -5.577 1.00 95.56 80 ALA A N 1
ATOM 661 C CA . ALA A 1 80 ? 1.786 -16.304 -4.612 1.00 95.56 80 ALA A CA 1
ATOM 662 C C . ALA A 1 80 ? 0.452 -16.856 -5.153 1.00 95.56 80 ALA A C 1
ATOM 664 O O . ALA A 1 80 ? -0.284 -17.478 -4.394 1.00 95.56 80 ALA A O 1
ATOM 665 N N . GLY A 1 81 ? 0.110 -16.612 -6.424 1.00 95.44 81 GLY A N 1
ATOM 666 C CA . GLY A 1 81 ? -1.155 -17.060 -7.009 1.00 95.44 81 GLY A CA 1
ATOM 667 C C . GLY A 1 81 ? -2.362 -16.220 -6.588 1.00 95.44 81 GLY A C 1
ATOM 668 O O . GLY A 1 81 ? -3.477 -16.724 -6.592 1.00 95.44 81 GLY A O 1
ATOM 669 N N . LYS A 1 82 ? -2.151 -14.947 -6.222 1.00 94.12 82 LYS A N 1
ATOM 670 C CA . LYS A 1 82 ? -3.208 -13.991 -5.843 1.00 94.12 82 LYS A CA 1
ATOM 671 C C . LYS A 1 82 ? -4.135 -14.510 -4.720 1.00 94.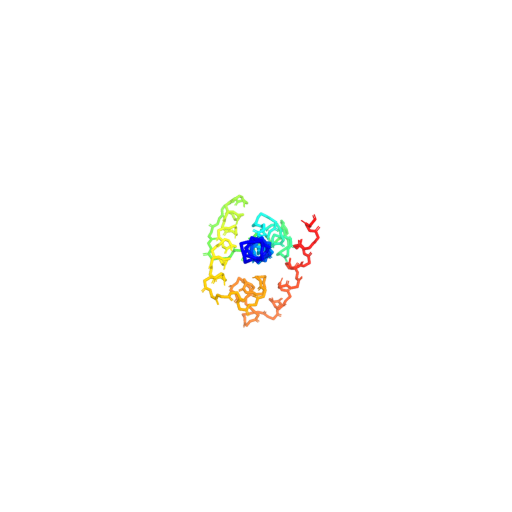12 82 LYS A C 1
ATOM 673 O O . LYS A 1 82 ? -5.345 -14.581 -4.903 1.00 94.12 82 LYS A O 1
ATOM 678 N N . PRO A 1 83 ? -3.601 -14.842 -3.528 1.00 95.38 83 PRO A N 1
ATOM 679 C CA . PRO A 1 83 ? -4.339 -15.578 -2.488 1.00 95.38 83 PRO A CA 1
ATOM 680 C C . PRO A 1 83 ? -5.525 -14.826 -1.849 1.00 95.38 83 PRO A C 1
ATOM 682 O O . PRO A 1 83 ? -6.310 -15.425 -1.122 1.00 95.38 83 PRO A O 1
ATOM 685 N N . LYS A 1 84 ? -5.621 -13.510 -2.053 1.00 95.50 84 LYS A N 1
ATOM 686 C CA . LYS A 1 84 ? -6.708 -12.612 -1.617 1.00 95.50 84 LYS A CA 1
ATOM 687 C C . LYS A 1 84 ? -6.666 -11.342 -2.474 1.00 95.50 84 LYS A C 1
ATOM 689 O O . LYS A 1 84 ? -5.811 -11.262 -3.352 1.00 95.50 84 LYS A O 1
ATOM 694 N N . ASP A 1 85 ? -7.515 -10.343 -2.242 1.00 95.38 85 ASP A N 1
ATOM 695 C CA . ASP A 1 85 ? -7.381 -9.061 -2.947 1.00 95.38 85 ASP A CA 1
ATOM 696 C C . ASP A 1 85 ? -6.028 -8.382 -2.643 1.00 95.38 85 ASP A C 1
ATOM 698 O O . ASP A 1 85 ? -5.414 -8.599 -1.592 1.00 95.38 85 ASP A O 1
ATOM 702 N N . PHE A 1 86 ? -5.531 -7.576 -3.583 1.00 96.25 86 PHE A N 1
ATOM 703 C CA . PHE A 1 86 ? -4.190 -7.004 -3.472 1.00 96.25 86 PHE A CA 1
ATOM 704 C C . PHE A 1 86 ? -4.025 -6.072 -2.261 1.00 96.25 86 PHE A C 1
ATOM 706 O O . PHE A 1 86 ? -2.980 -6.116 -1.610 1.00 96.25 86 PHE A O 1
ATOM 713 N N . ILE A 1 87 ? -5.037 -5.262 -1.929 1.00 96.88 87 ILE A N 1
ATOM 714 C CA . ILE A 1 87 ? -4.962 -4.297 -0.822 1.00 96.88 87 ILE A CA 1
ATOM 715 C C . ILE A 1 87 ? -4.873 -5.045 0.510 1.00 96.88 87 ILE A C 1
ATOM 717 O O . ILE A 1 87 ? -4.011 -4.723 1.326 1.00 96.88 87 ILE A O 1
ATOM 721 N N . SER A 1 88 ? -5.681 -6.089 0.710 1.00 96.81 88 SER A N 1
ATOM 722 C CA . SER A 1 88 ? -5.580 -6.957 1.887 1.00 96.81 88 SER A CA 1
ATOM 723 C C . SER A 1 88 ? -4.232 -7.674 1.950 1.00 96.81 88 SER A C 1
ATOM 725 O O . SER A 1 88 ? -3.606 -7.712 3.008 1.00 96.81 88 SER A O 1
ATOM 727 N N . PHE A 1 89 ? -3.740 -8.209 0.824 1.00 96.81 89 PHE A N 1
ATOM 728 C CA . PHE A 1 89 ? -2.429 -8.869 0.774 1.00 96.81 89 PHE A CA 1
ATOM 729 C C . PHE A 1 89 ? -1.285 -7.918 1.142 1.00 96.81 89 PHE A C 1
ATOM 731 O O . PHE A 1 89 ? -0.353 -8.301 1.851 1.00 96.81 89 PHE A O 1
ATOM 738 N N . MET A 1 90 ? -1.340 -6.681 0.648 1.00 96.19 90 MET A N 1
ATOM 739 C CA . MET A 1 90 ? -0.365 -5.652 0.979 1.00 96.19 90 MET A CA 1
ATOM 740 C C . MET A 1 90 ? -0.500 -5.215 2.441 1.00 96.19 90 MET A C 1
ATOM 742 O O . MET A 1 90 ? 0.519 -5.100 3.119 1.00 96.19 90 MET A O 1
ATOM 746 N N . GLY A 1 91 ? -1.725 -5.030 2.939 1.00 96.56 91 GLY A N 1
ATOM 747 C CA . GLY A 1 91 ? -2.016 -4.616 4.313 1.00 96.56 91 GLY A CA 1
ATOM 748 C C . GLY A 1 91 ? -1.416 -5.550 5.361 1.00 96.56 91 GLY A C 1
ATOM 749 O O . GLY A 1 91 ? -0.809 -5.071 6.314 1.00 96.56 91 GLY A O 1
ATOM 750 N N . ASP A 1 92 ? -1.450 -6.865 5.128 1.00 95.25 92 ASP A N 1
ATOM 751 C CA . ASP A 1 92 ? -0.824 -7.859 6.015 1.00 95.25 92 ASP A CA 1
ATOM 752 C C . ASP A 1 92 ? 0.687 -7.639 6.220 1.00 95.25 92 ASP A C 1
ATOM 754 O O . ASP A 1 92 ? 1.236 -8.048 7.241 1.00 95.25 92 ASP A O 1
ATOM 758 N N . ARG A 1 93 ? 1.382 -7.020 5.254 1.00 92.88 93 ARG A N 1
ATOM 759 C CA . ARG A 1 93 ? 2.819 -6.699 5.350 1.00 92.88 93 ARG A CA 1
ATOM 760 C C . ARG A 1 93 ? 3.091 -5.251 5.706 1.00 92.88 93 ARG A C 1
ATOM 762 O O . ARG A 1 93 ? 4.034 -4.983 6.440 1.00 92.88 93 ARG A O 1
ATOM 769 N N . TYR A 1 94 ? 2.327 -4.338 5.124 1.00 95.06 94 TYR A N 1
ATOM 770 C CA . TYR A 1 94 ? 2.574 -2.906 5.214 1.00 95.06 94 TYR A CA 1
ATOM 771 C C . TYR A 1 94 ? 2.071 -2.339 6.543 1.00 95.06 94 TYR A C 1
ATOM 773 O O . TYR A 1 94 ? 2.759 -1.548 7.178 1.00 95.06 94 TYR A O 1
ATOM 781 N N . CYS A 1 95 ? 0.896 -2.789 6.989 1.00 95.25 95 CYS A N 1
ATOM 782 C CA . CYS A 1 95 ? 0.260 -2.347 8.224 1.00 95.25 95 CYS A CA 1
ATOM 783 C C . CYS A 1 95 ? -0.431 -3.536 8.925 1.00 95.25 95 CYS A C 1
ATOM 785 O O . CYS A 1 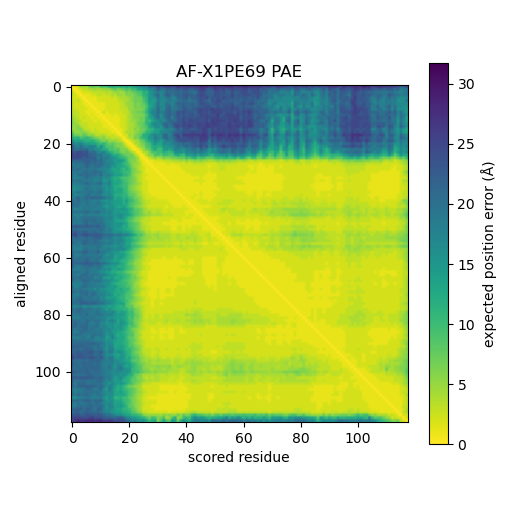95 ? -1.661 -3.600 8.993 1.00 95.25 95 CYS A O 1
ATOM 787 N N . PRO A 1 96 ? 0.342 -4.521 9.424 1.00 94.12 96 PRO A N 1
ATOM 788 C CA . PRO A 1 96 ? -0.206 -5.748 9.995 1.00 94.12 96 PRO A CA 1
ATOM 789 C C . PRO A 1 96 ? -1.118 -5.469 11.205 1.00 94.12 96 PRO A C 1
ATOM 791 O O . PRO A 1 96 ? -0.704 -4.762 12.135 1.00 94.12 96 PRO A O 1
ATOM 794 N N . PRO A 1 97 ? -2.328 -6.061 11.264 1.00 91.62 97 PRO A N 1
ATOM 795 C CA . PRO A 1 97 ? -3.268 -5.872 12.372 1.00 91.62 97 PRO A CA 1
ATOM 796 C C . PRO A 1 97 ? -2.769 -6.456 13.700 1.00 91.62 97 PRO A C 1
ATOM 798 O O . PRO A 1 97 ? -3.205 -6.022 14.763 1.00 91.62 97 PRO A O 1
ATOM 801 N N . THR A 1 98 ? -1.835 -7.408 13.649 1.00 92.94 98 THR A N 1
ATOM 802 C CA . THR A 1 98 ? -1.222 -8.044 14.824 1.00 92.94 98 THR A CA 1
ATOM 803 C C . THR A 1 98 ? -0.268 -7.123 15.584 1.00 92.94 98 THR A C 1
ATOM 805 O O . THR A 1 98 ? -0.012 -7.368 16.758 1.00 92.94 98 THR A O 1
ATOM 808 N N . ILE A 1 99 ? 0.242 -6.063 14.946 1.00 92.75 99 ILE A N 1
ATOM 809 C CA . ILE A 1 99 ? 1.198 -5.133 15.565 1.00 92.75 99 ILE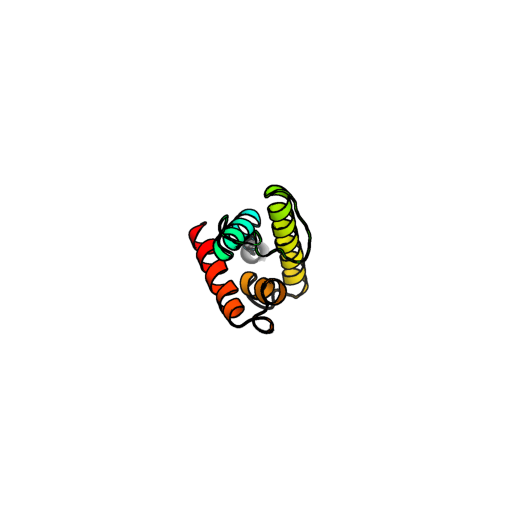 A CA 1
ATOM 810 C C . ILE A 1 99 ? 0.486 -4.018 16.336 1.00 92.75 99 ILE A C 1
ATOM 812 O O . ILE A 1 99 ? 0.960 -3.596 17.388 1.00 92.75 99 ILE A O 1
ATOM 816 N N . HIS A 1 100 ? -0.654 -3.528 15.842 1.00 91.69 100 HIS A N 1
ATOM 817 C CA . HIS A 1 100 ? -1.401 -2.473 16.522 1.00 91.69 100 HIS A CA 1
ATOM 818 C C . HIS A 1 100 ? -2.900 -2.528 16.203 1.00 91.69 100 HIS A C 1
ATOM 820 O O . HIS A 1 100 ? -3.303 -2.660 15.049 1.00 91.69 100 HIS A O 1
ATOM 826 N N . LYS A 1 101 ? -3.753 -2.335 17.221 1.00 91.50 101 LYS A N 1
ATOM 827 C CA . LYS A 1 101 ? -5.219 -2.490 17.108 1.00 91.50 101 LYS A CA 1
ATOM 828 C C . LYS A 1 101 ? -5.879 -1.604 16.047 1.00 91.50 101 LYS A C 1
ATOM 830 O O . LYS A 1 101 ? -6.946 -1.954 15.549 1.00 91.50 101 LYS A O 1
ATOM 835 N N . LEU A 1 102 ? -5.291 -0.445 15.740 1.00 92.38 102 LEU A N 1
ATOM 836 C CA . LEU A 1 102 ? -5.826 0.486 14.738 1.00 92.38 102 LEU A CA 1
ATOM 837 C C . LEU A 1 102 ? -5.461 0.086 13.303 1.00 92.38 102 LEU A C 1
ATOM 839 O O . LEU A 1 102 ? -6.158 0.496 12.379 1.00 92.38 102 LEU A O 1
ATOM 843 N N . ASN A 1 103 ? -4.451 -0.768 13.114 1.00 94.12 103 ASN A N 1
ATOM 844 C CA . ASN A 1 103 ? -4.006 -1.207 11.791 1.00 94.12 103 ASN A CA 1
ATOM 845 C C . ASN A 1 103 ? -5.083 -2.020 11.059 1.00 94.12 103 ASN A C 1
ATOM 847 O O . ASN A 1 103 ? -5.129 -2.026 9.834 1.00 94.12 103 ASN A O 1
ATOM 851 N N . LYS A 1 104 ? -6.034 -2.619 11.791 1.00 94.06 104 LYS A N 1
ATOM 852 C CA . LYS A 1 104 ? -7.215 -3.274 11.201 1.00 94.06 104 LYS A CA 1
ATOM 853 C C . LYS A 1 104 ? -8.037 -2.350 10.289 1.00 94.06 104 LYS A C 1
ATOM 855 O O . LYS A 1 104 ? -8.756 -2.832 9.423 1.00 94.06 104 LYS A O 1
ATOM 860 N N . ASN A 1 105 ? -7.941 -1.031 10.480 1.00 96.12 105 ASN A N 1
ATOM 861 C CA . ASN A 1 105 ? -8.649 -0.045 9.665 1.00 96.12 105 ASN A CA 1
ATOM 862 C C . ASN A 1 105 ? -7.904 0.295 8.366 1.00 96.12 105 ASN A C 1
ATOM 864 O O . ASN A 1 105 ? -8.499 0.893 7.474 1.00 96.12 105 ASN A O 1
ATOM 868 N N . TRP A 1 106 ? -6.627 -0.078 8.241 1.00 97.31 106 TRP A N 1
ATOM 869 C CA . TRP A 1 106 ? -5.776 0.320 7.121 1.00 97.31 106 TRP A CA 1
ATOM 870 C C . TRP A 1 106 ? -6.342 -0.142 5.778 1.00 97.31 106 TRP A C 1
ATOM 872 O O . TRP A 1 106 ? -6.550 0.674 4.886 1.00 97.31 106 TRP A O 1
ATOM 882 N N . VAL A 1 107 ? -6.703 -1.427 5.668 1.00 97.44 107 VAL A N 1
ATOM 883 C CA . VAL A 1 107 ? -7.283 -1.999 4.439 1.00 97.44 107 VAL A CA 1
ATOM 884 C C . VAL A 1 107 ? -8.566 -1.265 4.050 1.00 97.44 107 VAL A C 1
ATOM 886 O O . VAL A 1 107 ? -8.740 -0.907 2.886 1.00 97.44 107 VAL A O 1
ATOM 889 N N . LYS A 1 108 ? -9.439 -0.972 5.023 1.00 97.12 108 LYS A N 1
ATOM 890 C CA . LYS A 1 108 ? -10.684 -0.224 4.796 1.00 97.12 108 LYS A CA 1
ATOM 891 C C . LYS A 1 108 ? -10.400 1.181 4.255 1.00 97.12 108 LYS A C 1
ATOM 893 O O . LYS A 1 108 ? -11.015 1.581 3.271 1.00 97.12 108 LYS A O 1
ATOM 898 N N . ASN A 1 109 ? -9.472 1.905 4.877 1.00 97.62 109 ASN A N 1
ATOM 899 C CA . ASN A 1 109 ? -9.144 3.281 4.507 1.00 97.62 109 ASN A CA 1
ATOM 900 C C . ASN A 1 109 ? -8.480 3.354 3.128 1.00 97.62 109 ASN A C 1
ATOM 902 O O . ASN A 1 109 ? -8.903 4.141 2.288 1.00 97.62 109 ASN A O 1
ATOM 906 N N . VAL A 1 110 ? -7.492 2.496 2.856 1.00 97.56 110 VAL A N 1
ATOM 907 C CA . VAL A 1 110 ? -6.826 2.454 1.545 1.00 97.56 110 VAL A CA 1
ATOM 908 C C . VAL A 1 110 ? -7.812 2.060 0.452 1.00 97.56 110 VAL A C 1
ATOM 910 O O . VAL A 1 110 ? -7.820 2.676 -0.606 1.00 97.56 110 VAL A O 1
ATOM 913 N N . THR A 1 111 ? -8.700 1.095 0.712 1.00 97.00 111 THR A N 1
ATOM 914 C CA . THR A 1 111 ? -9.743 0.709 -0.251 1.00 97.00 111 THR A CA 1
ATOM 915 C C . THR A 1 111 ? -10.697 1.863 -0.553 1.00 97.00 111 THR A C 1
ATOM 917 O O . THR A 1 111 ? -11.072 2.047 -1.709 1.00 97.00 111 THR A O 1
ATOM 920 N N . TYR A 1 112 ? -11.089 2.637 0.464 1.00 97.06 112 TYR A N 1
ATOM 921 C CA . TYR A 1 112 ? -11.935 3.819 0.289 1.00 97.06 112 TYR A CA 1
ATOM 922 C C . TYR A 1 112 ? -11.272 4.832 -0.654 1.00 97.06 112 TYR A C 1
ATOM 924 O O . TYR A 1 112 ? -11.829 5.133 -1.708 1.00 97.06 112 TYR A O 1
ATOM 932 N N . PHE A 1 113 ? -10.042 5.257 -0.349 1.00 96.94 113 PHE A N 1
ATOM 933 C CA . PHE A 1 113 ? -9.330 6.238 -1.170 1.00 96.94 113 PHE A CA 1
ATOM 934 C C . PHE A 1 113 ? -8.945 5.696 -2.552 1.00 96.94 113 PHE A C 1
ATOM 936 O O . PHE A 1 113 ? -8.917 6.437 -3.529 1.00 96.94 113 PHE A O 1
ATOM 943 N N . TYR A 1 114 ? -8.676 4.396 -2.686 1.00 95.38 114 TYR A N 1
ATOM 944 C CA . TYR A 1 114 ? -8.406 3.798 -3.994 1.00 95.38 114 TYR A CA 1
ATOM 945 C C . TYR A 1 114 ? -9.644 3.847 -4.898 1.00 95.38 114 TYR A C 1
ATOM 947 O O . TYR A 1 114 ? -9.521 4.111 -6.089 1.00 95.38 114 TYR A O 1
ATOM 955 N N . LYS A 1 115 ? -10.845 3.643 -4.352 1.00 93.06 115 LYS A N 1
ATOM 956 C CA . LYS A 1 115 ? -12.091 3.758 -5.124 1.00 93.06 115 LYS A CA 1
ATOM 957 C C . LYS A 1 115 ? -12.458 5.206 -5.428 1.00 93.06 115 LYS A C 1
ATOM 959 O O . LYS A 1 115 ? -12.898 5.478 -6.531 1.00 93.06 115 LYS A O 1
ATOM 964 N N . GLU A 1 116 ? -12.249 6.118 -4.482 1.00 86.88 116 GLU A N 1
ATOM 965 C CA . GLU A 1 116 ? -12.519 7.551 -4.668 1.00 86.88 116 GLU A CA 1
ATOM 966 C C . GLU A 1 116 ? -11.627 8.182 -5.747 1.00 86.88 116 GLU A C 1
ATOM 968 O O . GLU A 1 116 ? -12.071 9.053 -6.482 1.00 86.88 116 GLU A O 1
ATOM 973 N N . ASN A 1 117 ? -10.390 7.702 -5.897 1.00 75.62 117 ASN A N 1
ATOM 974 C CA . ASN A 1 117 ? -9.477 8.129 -6.959 1.00 75.62 117 ASN A CA 1
ATOM 975 C C . ASN A 1 117 ? -9.735 7.407 -8.316 1.00 75.62 117 ASN A C 1
ATOM 977 O O . ASN A 1 117 ? -8.789 7.242 -9.093 1.00 75.62 117 ASN A O 1
ATOM 981 N N . GLN A 1 118 ? -10.933 6.844 -8.574 1.00 56.19 118 GLN A N 1
ATOM 982 C CA . GLN A 1 118 ? -11.375 6.354 -9.907 1.00 56.19 118 GLN A CA 1
ATOM 983 C C . GLN A 1 118 ? -11.937 7.502 -10.738 1.00 56.19 118 GLN A C 1
ATOM 985 O O . GLN A 1 118 ? -11.601 7.513 -11.940 1.00 56.19 118 GLN A O 1
#

Radius of gyration: 21.38 Å; Cα contacts (8 Å, |Δi|>4): 81; chains: 1; bounding box: 34×50×64 Å

Organism: NCBI:txid412755

Sequence (118 aa):
MKKALFILLGLALILMLWLGVCFGEEIDYDKMVRAIFQAEGGYKATYLYGIKSVDYKYEHEARQICYNSVRNNHRRWIKAGKPKDFISFMGDRYCPPTIHKLNKNWVKNVTYFYKENQ